Protein AF-A0A817NC96-F1 (afdb_monomer)

pLDDT: mean 72.94, std 17.98, range [29.86, 93.81]

Structure (mmCIF, N/CA/C/O backbone):
data_AF-A0A817NC96-F1
#
_entry.id   AF-A0A817NC96-F1
#
loop_
_atom_site.group_PDB
_atom_site.id
_atom_site.type_symbol
_atom_site.label_atom_id
_atom_site.label_alt_id
_atom_site.label_comp_id
_atom_site.label_asym_id
_atom_site.label_entity_id
_atom_site.label_seq_id
_atom_site.pdbx_PDB_ins_code
_atom_site.Cartn_x
_atom_site.Cartn_y
_atom_site.Cartn_z
_atom_site.occupancy
_atom_site.B_iso_or_equiv
_atom_site.auth_seq_id
_atom_site.auth_comp_id
_atom_site.auth_asym_id
_atom_site.auth_atom_id
_atom_site.pdbx_PDB_model_num
ATOM 1 N N . MET A 1 1 ? 9.406 30.546 -7.509 1.00 33.44 1 MET A N 1
ATOM 2 C CA . MET A 1 1 ? 8.006 30.749 -7.935 1.00 33.44 1 MET A CA 1
ATOM 3 C C . MET A 1 1 ? 7.308 29.406 -7.778 1.00 33.44 1 MET A C 1
ATOM 5 O O . MET A 1 1 ? 7.463 28.545 -8.631 1.00 33.44 1 MET A O 1
ATOM 9 N N . THR A 1 2 ? 6.701 29.170 -6.617 1.00 2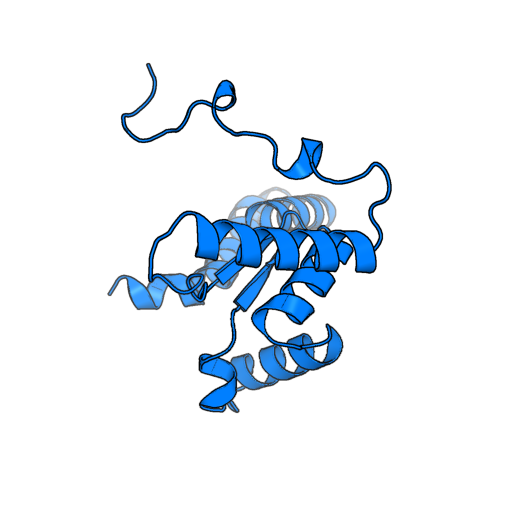9.92 2 THR A N 1
ATOM 10 C CA . THR A 1 2 ? 6.012 27.923 -6.251 1.00 29.92 2 THR A CA 1
ATOM 11 C C . THR A 1 2 ? 4.570 27.979 -6.746 1.00 29.92 2 THR A C 1
ATOM 13 O O . THR A 1 2 ? 3.910 29.011 -6.630 1.00 29.92 2 THR A O 1
ATOM 16 N N . LEU A 1 3 ? 4.099 26.891 -7.357 1.00 30.75 3 LEU A N 1
ATOM 17 C CA . LEU A 1 3 ? 2.716 26.776 -7.813 1.00 30.75 3 LEU A CA 1
ATOM 18 C C . LEU A 1 3 ? 1.770 26.779 -6.596 1.00 30.75 3 LEU A C 1
ATOM 20 O O . LEU A 1 3 ? 2.090 26.145 -5.586 1.00 30.75 3 LEU A O 1
ATOM 24 N N . PRO A 1 4 ? 0.613 27.462 -6.667 1.00 29.86 4 PRO A N 1
ATOM 25 C CA . PRO A 1 4 ? -0.357 27.452 -5.581 1.00 29.86 4 PRO A CA 1
ATOM 26 C C . PRO A 1 4 ? -0.866 26.021 -5.365 1.00 29.86 4 PRO A C 1
ATOM 28 O O . PRO A 1 4 ? -1.396 25.404 -6.287 1.00 29.86 4 PRO A O 1
ATOM 31 N N . GLY A 1 5 ? -0.662 25.496 -4.154 1.00 45.28 5 GLY A N 1
ATOM 32 C CA . GLY A 1 5 ? -1.020 24.127 -3.761 1.00 45.28 5 GLY A CA 1
ATOM 33 C C . GLY A 1 5 ? 0.162 23.201 -3.455 1.00 45.28 5 GLY A C 1
ATOM 34 O O . GLY A 1 5 ? -0.061 22.083 -3.001 1.00 45.28 5 GLY A O 1
ATOM 35 N N . VAL A 1 6 ? 1.407 23.646 -3.656 1.00 39.03 6 VAL A N 1
ATOM 36 C CA . VAL A 1 6 ? 2.596 22.906 -3.210 1.00 39.03 6 VAL A CA 1
ATOM 37 C C . VAL A 1 6 ? 2.949 23.373 -1.800 1.00 39.03 6 VAL A C 1
ATOM 39 O O . VAL A 1 6 ? 3.465 24.476 -1.629 1.00 39.03 6 VAL A O 1
ATOM 42 N N . VAL A 1 7 ? 2.624 22.547 -0.800 1.00 42.84 7 VAL A N 1
ATOM 43 C CA . VAL A 1 7 ? 3.107 22.707 0.583 1.00 42.84 7 VAL A CA 1
ATOM 44 C C . VAL A 1 7 ? 4.631 22.774 0.521 1.00 42.84 7 VAL A C 1
ATOM 46 O O . VAL A 1 7 ? 5.247 21.929 -0.132 1.00 42.84 7 VAL A O 1
ATOM 49 N N . SER A 1 8 ? 5.235 23.806 1.113 1.00 42.22 8 SER A N 1
ATOM 50 C CA . SER A 1 8 ? 6.698 23.921 1.101 1.00 42.22 8 SER A CA 1
ATOM 51 C C . SER A 1 8 ? 7.309 22.728 1.844 1.00 42.22 8 SER A C 1
ATOM 53 O O . SER A 1 8 ? 6.718 22.247 2.809 1.00 42.22 8 SER A O 1
ATOM 55 N N . GLU A 1 9 ? 8.467 22.214 1.413 1.00 47.97 9 GLU A N 1
ATOM 56 C CA . GLU A 1 9 ? 9.120 21.093 2.120 1.00 47.97 9 GLU A CA 1
ATOM 57 C C . GLU A 1 9 ? 9.378 21.420 3.602 1.00 47.97 9 GLU A C 1
ATOM 59 O O . GLU A 1 9 ? 9.323 20.526 4.440 1.00 47.97 9 GLU A O 1
ATOM 64 N N . ASP A 1 10 ? 9.540 22.704 3.935 1.00 42.91 10 ASP A N 1
ATOM 65 C CA . ASP A 1 10 ? 9.700 23.211 5.302 1.00 42.91 10 ASP A CA 1
ATOM 66 C C . ASP A 1 10 ? 8.400 23.174 6.141 1.00 42.91 10 ASP A C 1
ATOM 68 O O . ASP A 1 10 ? 8.447 23.252 7.368 1.00 42.91 10 ASP A O 1
ATOM 72 N N . GLU A 1 11 ? 7.233 23.033 5.505 1.00 43.25 11 GLU A N 1
ATOM 73 C CA . GLU A 1 11 ? 5.920 22.851 6.151 1.00 43.25 11 GLU A CA 1
ATOM 74 C C . GLU A 1 11 ? 5.508 21.376 6.256 1.00 43.25 11 GLU A C 1
ATOM 76 O O . GLU A 1 11 ? 4.533 21.041 6.939 1.00 43.25 11 GLU A O 1
ATOM 81 N N . LEU A 1 12 ? 6.243 20.469 5.607 1.00 39.06 12 LEU A N 1
ATOM 82 C CA . LEU A 1 12 ? 6.085 19.042 5.830 1.00 39.06 12 LEU A CA 1
ATOM 83 C C . LEU A 1 12 ? 6.705 18.721 7.186 1.00 39.06 12 LEU A C 1
ATOM 85 O O . LEU A 1 12 ? 7.913 18.541 7.295 1.00 39.06 12 LEU A O 1
ATOM 89 N N . ILE A 1 13 ? 5.880 18.614 8.231 1.00 41.06 13 ILE A N 1
ATOM 90 C CA . ILE A 1 13 ? 6.326 18.001 9.486 1.00 41.06 13 ILE A CA 1
ATOM 91 C C . ILE A 1 13 ? 6.801 16.593 9.115 1.00 41.06 13 ILE A C 1
ATOM 93 O O . ILE A 1 13 ? 5.967 15.772 8.710 1.00 41.06 13 ILE A O 1
ATOM 97 N N . PRO A 1 14 ? 8.106 16.277 9.218 1.00 42.22 14 PRO A N 1
ATOM 98 C CA . PRO A 1 14 ? 8.583 14.948 8.916 1.00 42.22 14 PRO A CA 1
ATOM 99 C C . PRO A 1 14 ? 7.966 14.055 9.977 1.00 42.22 14 PRO A C 1
ATOM 101 O O . PRO A 1 14 ? 8.384 14.073 11.135 1.00 42.22 14 PRO A O 1
ATOM 104 N N . ILE A 1 15 ? 6.946 13.290 9.600 1.00 44.06 15 ILE A N 1
ATOM 105 C CA . ILE A 1 15 ? 6.329 12.302 10.485 1.00 44.06 15 ILE A CA 1
ATOM 106 C C . ILE A 1 15 ? 7.417 11.380 11.060 1.00 44.06 15 ILE A C 1
ATOM 108 O O . ILE A 1 15 ? 7.345 10.990 12.221 1.00 44.06 15 ILE A O 1
ATOM 112 N N . SER A 1 16 ? 8.484 11.139 10.290 1.00 40.25 16 SER A N 1
ATOM 113 C CA . SER A 1 16 ? 9.696 10.422 10.691 1.00 40.25 16 SER A CA 1
ATOM 114 C C . SER A 1 16 ? 10.443 11.012 11.889 1.00 40.25 16 SER A C 1
ATOM 116 O O . SER A 1 16 ? 11.068 10.251 12.612 1.00 40.25 16 SER A O 1
ATOM 118 N N . SER A 1 17 ? 10.350 12.315 12.169 1.00 39.28 17 SER A N 1
ATOM 119 C CA . SER A 1 17 ? 10.930 12.902 13.391 1.00 39.28 17 SER A CA 1
ATOM 120 C C . SER A 1 17 ? 10.172 12.505 14.667 1.00 39.28 17 SER A C 1
ATOM 122 O O . SER A 1 17 ? 10.725 12.587 15.761 1.00 39.28 17 SER A O 1
ATOM 124 N N . MET A 1 18 ? 8.929 12.019 14.528 1.00 45.22 18 MET A N 1
ATOM 125 C CA . MET A 1 18 ? 8.145 11.382 15.594 1.00 45.22 18 MET A CA 1
ATOM 126 C C . MET A 1 18 ? 8.263 9.850 15.584 1.00 45.22 18 MET A C 1
ATOM 128 O O . MET A 1 18 ? 7.701 9.185 16.455 1.00 45.22 18 MET A O 1
ATOM 132 N N . ILE A 1 19 ? 8.979 9.282 14.610 1.00 49.78 19 ILE A N 1
ATOM 133 C CA . ILE A 1 19 ? 9.289 7.859 14.568 1.00 49.78 19 ILE A CA 1
ATOM 134 C C . ILE A 1 19 ? 10.571 7.684 15.377 1.00 49.78 19 ILE A C 1
ATOM 136 O O . ILE A 1 19 ? 11.634 8.190 15.033 1.00 49.78 19 ILE A O 1
ATOM 140 N N . SER A 1 20 ? 10.410 7.017 16.515 1.00 50.56 20 SER A N 1
ATOM 141 C CA . SER A 1 20 ? 11.466 6.462 17.357 1.00 50.56 20 SER A CA 1
ATOM 142 C C . SER A 1 20 ? 12.722 6.057 16.569 1.00 50.56 20 SER A C 1
ATOM 144 O O . SER A 1 20 ? 12.626 5.525 15.467 1.00 50.56 20 SER A O 1
ATOM 146 N N . SER A 1 21 ? 13.907 6.180 17.173 1.00 55.94 21 SER A N 1
ATOM 147 C CA . SER A 1 21 ? 15.145 5.579 16.641 1.00 55.94 21 SER A CA 1
ATOM 148 C C . SER A 1 21 ? 15.074 4.044 16.524 1.00 55.94 21 SER A C 1
ATOM 150 O O . SER A 1 21 ? 15.962 3.419 15.943 1.00 55.94 21 SER A O 1
ATOM 152 N N . SER A 1 22 ? 14.010 3.436 17.058 1.00 59.06 22 SER A N 1
ATOM 153 C CA . SER A 1 22 ? 13.598 2.057 16.826 1.00 59.06 22 SER A CA 1
ATOM 154 C C . SER A 1 22 ? 12.574 1.977 15.689 1.00 59.06 22 SER A C 1
ATOM 156 O O . SER A 1 22 ? 11.438 2.429 15.815 1.00 59.06 22 S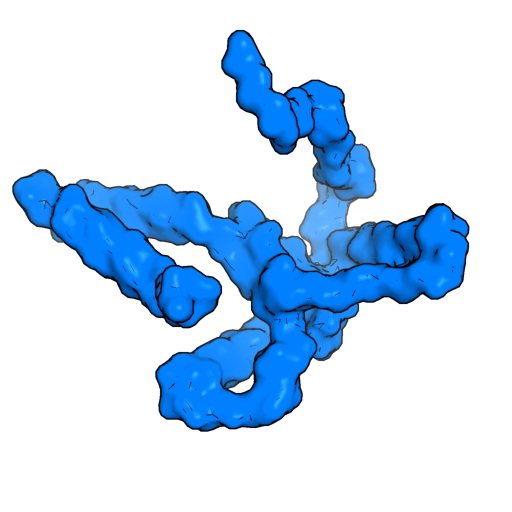ER A O 1
ATOM 158 N N . HIS A 1 23 ? 12.965 1.353 14.577 1.00 67.31 23 HIS A N 1
ATOM 159 C CA . HIS A 1 23 ? 12.090 1.077 13.432 1.00 67.31 23 HIS A CA 1
ATOM 160 C C . HIS A 1 23 ? 11.519 -0.349 13.503 1.00 67.31 23 HIS A C 1
ATOM 162 O O . HIS A 1 23 ? 11.574 -1.091 12.522 1.00 67.31 23 HIS A O 1
ATOM 168 N N . SER A 1 24 ? 11.025 -0.787 14.665 1.00 82.19 24 SER A N 1
ATOM 169 C CA . SER A 1 24 ? 10.391 -2.105 14.762 1.00 82.19 24 SER A CA 1
ATOM 170 C C . SER A 1 24 ? 8.968 -2.076 14.196 1.00 82.19 24 SER A C 1
ATOM 172 O O . SER A 1 24 ? 8.303 -1.041 14.166 1.00 82.19 24 SER A O 1
ATOM 174 N N . LEU A 1 25 ? 8.463 -3.238 13.771 1.00 80.62 25 LEU A N 1
ATOM 175 C CA . LEU A 1 25 ? 7.077 -3.368 13.308 1.00 80.62 25 LEU A CA 1
ATOM 176 C C . LEU A 1 25 ? 6.072 -2.906 14.375 1.00 80.62 25 LEU A C 1
ATOM 178 O O . LEU A 1 25 ? 5.070 -2.277 14.045 1.00 80.62 25 LEU A O 1
ATOM 182 N N . ILE A 1 26 ? 6.352 -3.205 15.646 1.00 85.06 26 ILE A N 1
ATOM 183 C CA . ILE A 1 26 ? 5.483 -2.861 16.775 1.00 85.06 26 ILE A CA 1
ATOM 184 C C . ILE A 1 26 ? 5.442 -1.345 16.973 1.00 85.06 26 ILE A C 1
ATOM 186 O O . ILE A 1 26 ? 4.358 -0.798 17.156 1.00 85.06 26 ILE A O 1
ATOM 190 N N . ASP A 1 27 ? 6.588 -0.667 16.868 1.00 79.38 27 ASP A N 1
ATOM 191 C CA . ASP A 1 27 ? 6.666 0.787 17.043 1.00 79.38 27 ASP A CA 1
ATOM 192 C C . ASP A 1 27 ? 5.869 1.522 15.965 1.00 79.38 27 ASP A C 1
ATOM 194 O O . ASP A 1 27 ? 5.109 2.441 16.270 1.00 79.38 27 ASP A O 1
ATOM 198 N N . ILE A 1 28 ? 5.977 1.077 14.708 1.00 82.81 28 ILE A N 1
ATOM 199 C CA . ILE A 1 28 ? 5.233 1.687 13.600 1.00 82.81 28 ILE A CA 1
ATOM 200 C C . ILE A 1 28 ? 3.728 1.417 13.740 1.00 82.81 28 ILE A C 1
ATOM 202 O O . ILE A 1 28 ? 2.932 2.332 13.544 1.00 82.81 28 ILE A O 1
ATOM 206 N N . ILE A 1 29 ? 3.317 0.199 14.116 1.00 86.31 29 ILE A N 1
ATOM 207 C CA . ILE A 1 29 ? 1.899 -0.107 14.385 1.00 86.31 29 ILE A CA 1
ATOM 208 C C . ILE A 1 29 ? 1.364 0.782 15.511 1.00 86.31 29 ILE A C 1
ATOM 210 O O . ILE A 1 29 ? 0.302 1.384 15.366 1.00 86.31 29 ILE A O 1
ATOM 214 N N . HIS A 1 30 ? 2.100 0.881 16.620 1.00 85.25 30 HIS A N 1
ATOM 215 C CA . HIS A 1 30 ? 1.699 1.691 17.764 1.00 85.25 30 HIS A CA 1
ATOM 216 C C . HIS A 1 30 ? 1.545 3.165 17.379 1.00 85.25 30 HIS A C 1
ATOM 218 O O . HIS A 1 30 ? 0.527 3.780 17.698 1.00 85.25 30 HIS A O 1
ATOM 224 N N . TRP A 1 31 ? 2.511 3.708 16.636 1.00 85.62 31 TRP A N 1
ATOM 225 C CA . TRP A 1 31 ? 2.455 5.076 16.135 1.00 85.62 31 TRP A CA 1
ATOM 226 C C . TRP A 1 31 ? 1.233 5.316 15.232 1.00 85.62 31 TRP A C 1
ATOM 228 O O . TRP A 1 31 ? 0.520 6.300 15.417 1.00 85.62 31 TRP A O 1
ATOM 238 N N . LEU A 1 32 ? 0.940 4.401 14.302 1.00 87.12 32 LEU A N 1
ATOM 239 C CA . LEU A 1 32 ? -0.209 4.505 13.396 1.00 87.12 32 LEU A CA 1
ATOM 240 C C . LEU A 1 32 ? -1.557 4.481 14.134 1.00 87.12 32 LEU A C 1
ATOM 242 O O . LEU A 1 32 ? -2.464 5.243 13.793 1.00 87.12 32 LEU A O 1
ATOM 246 N N . GLU A 1 33 ? -1.698 3.635 15.155 1.00 88.00 33 GLU A N 1
ATOM 247 C CA . GLU A 1 33 ? -2.912 3.598 15.981 1.00 88.00 33 GLU A CA 1
ATOM 248 C C . GLU A 1 33 ? -3.054 4.858 16.844 1.00 88.00 33 GLU A C 1
ATOM 250 O O . GLU A 1 33 ? -4.148 5.418 16.935 1.00 88.00 33 GLU A O 1
ATOM 255 N N . LEU A 1 34 ? -1.953 5.364 17.418 1.00 86.56 34 LEU A N 1
ATOM 256 C CA . LEU A 1 34 ? -1.954 6.648 18.125 1.00 86.56 34 LEU A CA 1
ATOM 257 C C . LEU A 1 34 ? -2.347 7.797 17.198 1.00 86.56 34 LEU A C 1
ATOM 259 O O . LEU A 1 34 ? -3.144 8.650 17.579 1.00 86.56 34 LEU A O 1
ATOM 263 N N . PHE A 1 35 ? -1.834 7.807 15.970 1.00 85.25 35 PHE A N 1
ATOM 264 C CA . PHE A 1 35 ? -2.188 8.809 14.975 1.00 85.25 35 PHE A CA 1
ATOM 265 C C . PHE A 1 35 ? -3.693 8.800 14.674 1.00 85.25 35 PHE A C 1
ATOM 267 O O . PHE A 1 35 ? -4.336 9.849 14.730 1.00 85.25 35 PHE A O 1
ATOM 274 N N . LYS A 1 36 ? -4.284 7.619 14.442 1.00 85.19 36 LYS A N 1
ATOM 275 C CA . LYS A 1 36 ? -5.740 7.467 14.259 1.00 85.19 36 LYS A CA 1
ATOM 276 C C . LYS A 1 36 ? -6.521 7.949 15.482 1.00 85.19 36 LYS A C 1
ATOM 278 O O . LYS A 1 36 ? -7.524 8.651 15.336 1.00 85.19 36 LYS A O 1
ATOM 283 N N . HIS A 1 37 ? -6.050 7.603 16.678 1.00 85.38 37 HIS A N 1
ATOM 284 C CA . HIS A 1 37 ? -6.664 8.016 17.934 1.00 85.38 37 HIS A CA 1
ATOM 285 C C . HIS A 1 37 ? -6.664 9.541 18.089 1.00 85.38 37 HIS A C 1
ATOM 287 O O . HIS A 1 37 ? -7.726 10.138 18.258 1.00 85.38 37 HIS A O 1
ATOM 293 N N . TYR A 1 38 ? -5.508 10.194 17.964 1.00 83.06 38 TYR A N 1
ATOM 294 C CA . TYR A 1 38 ? -5.416 11.648 18.092 1.00 83.06 38 TYR A CA 1
ATOM 295 C C . TYR A 1 38 ? -6.177 12.382 16.991 1.00 83.06 38 TYR A C 1
ATOM 297 O O . TYR A 1 38 ? -6.823 13.391 17.272 1.00 83.06 38 TYR A O 1
ATOM 305 N N . TYR A 1 39 ? -6.188 11.853 15.764 1.00 82.94 39 TYR A N 1
ATOM 306 C CA . TYR A 1 39 ? -7.025 12.398 14.700 1.00 82.94 39 TYR A CA 1
ATOM 307 C C . TYR A 1 39 ? -8.495 12.446 15.125 1.00 82.94 39 TYR A C 1
ATOM 309 O O . TYR A 1 39 ? -9.121 13.496 15.001 1.00 82.94 39 TYR A O 1
ATOM 317 N N . SER A 1 40 ? -9.034 11.358 15.686 1.00 80.56 40 SER A N 1
ATOM 318 C CA . SER A 1 40 ? -10.436 11.307 16.131 1.00 80.56 40 SER A CA 1
ATOM 319 C C . SER A 1 40 ? -10.762 12.293 17.262 1.00 80.56 40 SER A C 1
ATOM 321 O O . SER A 1 40 ? -11.894 12.760 17.363 1.00 80.56 40 SER A O 1
ATOM 323 N N . GLN A 1 41 ? -9.773 12.660 18.086 1.00 80.75 41 GLN A N 1
ATOM 324 C CA . GLN A 1 41 ? -9.948 13.668 19.136 1.00 80.75 41 GLN A CA 1
ATOM 325 C C . GLN A 1 41 ? -9.996 15.094 18.575 1.00 80.75 41 GLN A C 1
ATOM 327 O O . GLN A 1 41 ? -10.785 15.916 19.035 1.00 80.75 41 GLN A O 1
ATOM 332 N N . VAL A 1 42 ? -9.153 15.393 17.582 1.00 81.69 42 VAL A N 1
ATOM 333 C CA . VAL A 1 42 ? -9.063 16.729 16.967 1.00 81.69 42 VAL A CA 1
ATOM 334 C C . VAL A 1 42 ? -10.199 16.959 15.968 1.00 81.69 42 VAL A C 1
ATOM 336 O O . VAL A 1 42 ? -10.742 18.058 15.859 1.00 81.69 42 VAL A O 1
ATOM 339 N N . SER A 1 43 ? -10.587 15.919 15.236 1.00 74.88 43 SER A N 1
ATOM 340 C CA . SER A 1 43 ? -11.654 15.975 14.242 1.00 74.88 43 SER A CA 1
ATOM 341 C C . SER A 1 43 ? -12.992 15.594 14.877 1.00 74.88 43 SER A C 1
ATOM 343 O O . SER A 1 43 ? -13.500 14.493 14.708 1.00 74.88 43 SER A O 1
ATOM 345 N N . VAL A 1 44 ? -13.560 16.528 15.646 1.00 72.69 44 VAL A N 1
ATOM 346 C CA . VAL A 1 44 ? -14.827 16.370 16.386 1.00 72.69 44 VAL A CA 1
ATOM 347 C C . VAL A 1 44 ? -15.891 15.643 15.547 1.00 72.69 44 VAL A C 1
ATOM 349 O O . VAL A 1 44 ? -16.398 16.180 14.561 1.00 72.69 44 VAL A O 1
ATOM 352 N N . GLY A 1 45 ? -16.222 14.411 15.951 1.00 65.12 45 GLY A N 1
ATOM 353 C CA . GLY A 1 45 ? -17.270 13.585 15.341 1.00 65.12 45 GLY A CA 1
ATOM 354 C C . GLY A 1 45 ? -16.917 12.936 13.998 1.00 65.12 45 GLY A C 1
ATOM 355 O O . GLY A 1 45 ? -17.814 12.409 13.342 1.00 65.12 45 GLY A O 1
ATOM 356 N N . LYS A 1 46 ? -15.651 12.969 13.566 1.00 71.69 46 LYS A N 1
ATOM 357 C CA . LYS A 1 46 ? -15.204 12.329 12.324 1.00 71.69 46 LYS A CA 1
ATOM 358 C C . LYS A 1 46 ? -14.374 11.093 12.631 1.00 71.69 46 LYS A C 1
ATOM 360 O O . LYS A 1 46 ? -13.372 11.145 13.340 1.00 71.69 46 LYS A O 1
ATOM 365 N N . GLU A 1 47 ? -14.788 9.972 12.056 1.00 76.75 47 GLU A N 1
ATOM 366 C CA . GLU A 1 47 ? -13.951 8.781 12.023 1.00 76.75 47 GLU A CA 1
ATOM 367 C C . GLU A 1 47 ? -12.708 9.035 11.170 1.00 76.75 47 GLU A C 1
ATOM 369 O O . GLU A 1 47 ? -12.714 9.840 10.232 1.00 76.75 47 GLU A O 1
ATOM 374 N N . PHE A 1 48 ? -11.631 8.324 11.496 1.00 79.94 48 PHE A N 1
ATOM 375 C CA . PHE A 1 48 ? -10.433 8.357 10.678 1.00 79.94 48 PHE A CA 1
ATOM 376 C C . PHE A 1 48 ? -10.769 7.884 9.252 1.00 79.94 48 PHE A C 1
ATOM 378 O O . PHE A 1 48 ? -11.352 6.807 9.095 1.00 79.94 48 PHE A O 1
ATOM 385 N N . PRO A 1 49 ? -10.420 8.649 8.201 1.00 79.19 49 PRO A N 1
ATOM 386 C CA . PRO A 1 49 ? -10.820 8.314 6.845 1.00 79.19 49 PRO A CA 1
ATOM 387 C C . PRO A 1 49 ? -10.213 6.981 6.405 1.00 79.19 49 PRO A C 1
ATOM 389 O O . PRO A 1 49 ? -9.010 6.735 6.529 1.00 79.19 49 PRO A O 1
ATOM 392 N N . LYS A 1 50 ? -11.052 6.119 5.828 1.00 80.69 50 LYS A N 1
ATOM 393 C CA . LYS A 1 50 ? -10.589 4.885 5.197 1.00 80.69 50 LYS A CA 1
ATOM 394 C C . LYS A 1 50 ? -9.911 5.217 3.868 1.00 80.69 50 LYS A C 1
ATOM 396 O O . LYS A 1 50 ? -10.572 5.471 2.862 1.00 80.69 50 LYS A O 1
ATOM 401 N N . SER A 1 51 ? -8.583 5.214 3.866 1.00 81.38 51 SER A N 1
ATOM 402 C CA . SER A 1 51 ? -7.790 5.413 2.653 1.00 81.38 51 SER A CA 1
ATOM 403 C C . SER A 1 51 ? -8.043 4.282 1.656 1.00 81.38 51 SER A C 1
ATOM 405 O O . SER A 1 51 ? -7.954 3.111 2.014 1.00 81.38 51 SER A O 1
ATOM 407 N N . LYS A 1 52 ? -8.314 4.608 0.387 1.00 79.69 52 LYS A N 1
ATOM 408 C CA . LYS A 1 52 ? -8.364 3.596 -0.685 1.00 79.69 52 LYS A CA 1
ATOM 409 C C . LYS A 1 52 ? -6.969 3.072 -1.030 1.00 79.69 52 LYS A C 1
ATOM 411 O O . LYS A 1 52 ? -6.811 1.889 -1.314 1.00 79.69 52 LYS A O 1
ATOM 416 N N . VAL A 1 53 ? -5.964 3.949 -0.979 1.00 81.19 53 VAL A N 1
ATOM 417 C CA . VAL A 1 53 ? -4.572 3.646 -1.330 1.00 81.19 53 VAL A CA 1
ATOM 418 C C . VAL A 1 53 ? -3.625 4.266 -0.304 1.00 81.19 53 VAL A C 1
ATOM 420 O O . VAL A 1 53 ? -3.845 5.394 0.133 1.00 81.19 53 VAL A O 1
ATOM 423 N N . ILE A 1 54 ? -2.570 3.538 0.064 1.00 82.38 54 ILE A N 1
ATOM 424 C CA . ILE A 1 54 ? -1.432 4.033 0.849 1.00 82.38 54 ILE A CA 1
ATOM 425 C C . ILE A 1 54 ? -0.161 3.738 0.058 1.00 82.38 54 ILE A C 1
ATOM 427 O O . ILE A 1 54 ? 0.051 2.603 -0.367 1.00 82.38 54 ILE A O 1
ATOM 431 N N . LEU A 1 55 ? 0.680 4.752 -0.135 1.00 76.44 55 LEU A N 1
ATOM 432 C CA . LEU A 1 55 ? 1.963 4.625 -0.822 1.00 76.44 55 LEU A CA 1
ATOM 433 C C . LEU A 1 55 ? 3.102 4.712 0.197 1.00 76.44 55 LEU A C 1
ATOM 435 O O . LEU A 1 55 ? 3.114 5.606 1.037 1.00 76.44 55 LEU A O 1
ATOM 439 N N . SER A 1 56 ? 4.063 3.797 0.110 1.00 77.81 56 SER A N 1
ATOM 440 C CA . SER A 1 56 ? 5.259 3.763 0.959 1.00 77.81 56 SER A CA 1
ATOM 441 C C . SER A 1 56 ? 6.521 3.738 0.112 1.00 77.81 56 SER A C 1
ATOM 443 O O . SER A 1 56 ? 6.572 3.072 -0.913 1.00 77.81 56 SER A O 1
ATOM 445 N N . ASP A 1 57 ? 7.589 4.376 0.561 1.00 71.38 57 ASP A N 1
ATOM 446 C CA . ASP A 1 57 ? 8.943 4.357 -0.010 1.00 71.38 57 ASP A CA 1
ATOM 447 C C . ASP A 1 57 ? 9.665 2.987 0.040 1.00 71.38 57 ASP A C 1
ATOM 449 O O . ASP A 1 57 ? 10.889 2.919 0.061 1.00 71.38 57 ASP A O 1
ATOM 453 N N . ARG A 1 58 ? 8.922 1.872 0.018 1.00 67.12 58 ARG A N 1
ATOM 454 C CA . ARG A 1 58 ? 9.415 0.490 0.172 1.00 67.12 58 ARG A CA 1
ATOM 455 C C . ARG A 1 58 ? 9.993 0.166 1.545 1.00 67.12 58 ARG A C 1
ATOM 457 O O . ARG A 1 58 ? 10.622 -0.884 1.694 1.00 67.12 58 ARG A O 1
ATOM 464 N N . ALA A 1 59 ? 9.721 0.972 2.566 1.00 77.44 59 ALA A N 1
ATOM 465 C CA . ALA A 1 59 ? 9.943 0.554 3.940 1.00 77.44 59 ALA A CA 1
ATOM 466 C C . ALA A 1 59 ? 9.075 -0.683 4.248 1.00 77.44 59 ALA A C 1
ATOM 468 O O . ALA A 1 59 ? 7.895 -0.580 4.574 1.00 77.44 59 ALA A O 1
ATOM 469 N N . GLN A 1 60 ? 9.651 -1.886 4.133 1.00 78.19 60 GLN A N 1
ATOM 470 C CA . GLN A 1 60 ? 8.925 -3.153 4.297 1.00 78.19 60 GLN A CA 1
ATOM 471 C C . GLN A 1 60 ? 8.222 -3.241 5.655 1.00 78.19 60 GLN A C 1
ATOM 473 O O . GLN A 1 60 ? 7.103 -3.742 5.752 1.00 78.19 60 GLN A O 1
ATOM 478 N N . ILE A 1 61 ? 8.864 -2.717 6.698 1.00 80.06 61 ILE A N 1
ATOM 479 C CA . ILE A 1 61 ? 8.306 -2.669 8.049 1.00 80.06 61 ILE A CA 1
ATOM 480 C C . ILE A 1 61 ? 7.063 -1.770 8.079 1.00 80.06 61 ILE A C 1
ATOM 482 O O . ILE A 1 61 ? 6.054 -2.155 8.666 1.00 80.06 61 ILE A O 1
ATOM 486 N N . PHE A 1 62 ? 7.089 -0.636 7.374 1.00 83.44 62 PHE A N 1
ATOM 487 C CA . PHE A 1 62 ? 5.926 0.235 7.228 1.00 83.44 62 PHE A CA 1
ATOM 488 C C . PHE A 1 62 ? 4.814 -0.422 6.406 1.00 83.44 62 PHE A C 1
ATOM 490 O O . PHE A 1 62 ? 3.664 -0.382 6.825 1.00 83.44 62 PHE A O 1
ATOM 497 N N . LEU A 1 63 ? 5.132 -1.081 5.285 1.00 84.56 63 LEU A N 1
ATOM 498 C CA . LEU A 1 63 ? 4.142 -1.820 4.489 1.00 84.56 63 LEU A CA 1
ATOM 499 C C . LEU A 1 63 ? 3.413 -2.865 5.346 1.00 84.56 63 LEU A C 1
ATOM 501 O O . LEU A 1 63 ? 2.186 -2.918 5.353 1.00 84.56 63 LEU A O 1
ATOM 505 N N . CYS A 1 64 ? 4.160 -3.654 6.122 1.00 86.81 64 CYS A N 1
ATOM 506 C CA . CYS A 1 64 ? 3.592 -4.626 7.053 1.00 86.81 64 CYS A CA 1
ATOM 507 C C . CYS A 1 64 ? 2.744 -3.962 8.149 1.00 86.81 64 CYS A C 1
ATOM 509 O O . CYS A 1 64 ? 1.661 -4.455 8.462 1.00 86.81 64 CYS A O 1
ATOM 511 N N . ALA A 1 65 ? 3.216 -2.853 8.725 1.00 88.50 65 ALA A N 1
ATOM 512 C CA . ALA A 1 65 ? 2.485 -2.119 9.754 1.00 88.50 65 ALA A CA 1
ATOM 513 C C . ALA A 1 65 ? 1.166 -1.558 9.212 1.00 88.50 65 ALA A C 1
ATOM 515 O O . ALA A 1 65 ? 0.115 -1.726 9.824 1.00 88.50 65 ALA A O 1
ATOM 516 N N . ALA A 1 66 ? 1.203 -0.948 8.030 1.00 88.81 66 ALA A N 1
ATOM 517 C CA . ALA A 1 66 ? 0.036 -0.371 7.392 1.00 88.81 66 ALA A CA 1
ATOM 518 C C . ALA A 1 66 ? -0.978 -1.460 6.993 1.00 88.81 66 ALA A C 1
ATOM 520 O O . ALA A 1 66 ? -2.173 -1.288 7.228 1.00 88.81 66 ALA A O 1
ATOM 521 N N . LEU A 1 67 ? -0.527 -2.617 6.482 1.00 90.81 67 LEU A N 1
ATOM 522 C CA . LEU A 1 67 ? -1.416 -3.754 6.181 1.00 90.81 67 LEU A CA 1
ATOM 523 C C . LEU A 1 67 ? -2.135 -4.230 7.442 1.00 90.81 67 LEU A C 1
ATOM 525 O O . LEU A 1 67 ? -3.346 -4.468 7.427 1.00 90.81 67 LEU A O 1
ATOM 529 N N . LYS A 1 68 ? -1.407 -4.282 8.559 1.00 92.56 68 LYS A N 1
ATOM 530 C CA . LYS A 1 68 ? -1.978 -4.651 9.847 1.00 92.56 68 LYS A CA 1
ATOM 531 C C . LYS A 1 68 ? -3.000 -3.625 10.345 1.00 92.56 68 LYS A C 1
ATOM 533 O O . LYS A 1 68 ? -4.067 -4.026 10.792 1.00 92.56 68 LYS A O 1
ATOM 538 N N . VAL A 1 69 ? -2.705 -2.331 10.259 1.00 91.19 69 VAL A N 1
ATOM 539 C CA . VAL A 1 69 ? -3.556 -1.269 10.829 1.00 91.19 69 VAL A CA 1
ATOM 540 C C . VAL A 1 69 ? -4.811 -0.990 9.996 1.00 91.19 69 VAL A C 1
ATOM 542 O O . VAL A 1 69 ? -5.870 -0.729 10.566 1.00 91.19 69 VAL A O 1
ATOM 545 N N . TRP A 1 70 ? -4.721 -1.034 8.662 1.00 90.94 70 TRP A N 1
ATOM 546 C CA . TRP A 1 70 ? -5.859 -0.716 7.785 1.00 90.94 70 TRP A CA 1
ATOM 547 C C . TRP A 1 70 ? -6.687 -1.929 7.374 1.00 90.94 70 TRP A C 1
ATOM 549 O O . TRP A 1 70 ? -7.900 -1.801 7.217 1.00 90.94 70 TRP A O 1
ATOM 559 N N . ASN A 1 71 ? -6.057 -3.094 7.216 1.00 93.12 71 ASN A N 1
ATOM 560 C CA . ASN A 1 71 ? -6.727 -4.290 6.699 1.00 93.12 71 ASN A CA 1
ATOM 561 C C . ASN A 1 71 ? -6.753 -5.449 7.701 1.00 93.12 71 ASN A C 1
ATOM 563 O O . ASN A 1 71 ? -7.379 -6.466 7.419 1.00 93.12 71 ASN A O 1
ATOM 567 N N . ASN A 1 72 ? -6.054 -5.336 8.839 1.00 93.81 72 ASN A N 1
ATOM 568 C CA . ASN A 1 72 ? -5.761 -6.468 9.724 1.00 93.81 72 ASN A CA 1
ATOM 569 C C . ASN A 1 72 ? -5.080 -7.646 8.991 1.00 93.81 72 ASN A C 1
ATOM 571 O O . ASN A 1 72 ? -5.201 -8.797 9.403 1.00 93.81 72 ASN A O 1
ATOM 575 N N . GLU A 1 73 ? -4.338 -7.339 7.925 1.00 92.75 73 GLU A N 1
ATOM 576 C CA . GLU A 1 73 ? -3.797 -8.295 6.957 1.00 92.75 73 GLU A CA 1
ATOM 577 C C . GLU A 1 73 ? -2.284 -8.483 7.166 1.00 92.75 73 GLU A C 1
ATOM 579 O O . GLU A 1 73 ? -1.554 -7.549 7.511 1.00 92.75 73 GLU A O 1
ATOM 584 N N . LYS A 1 74 ? -1.787 -9.703 6.955 1.00 92.31 74 LYS A N 1
ATOM 585 C CA . LYS A 1 74 ? -0.355 -10.021 6.867 1.00 92.31 74 LYS A CA 1
ATOM 586 C C . LYS A 1 74 ? 0.118 -9.934 5.417 1.00 92.31 74 LYS A C 1
ATOM 588 O O . LYS A 1 74 ? -0.643 -10.144 4.483 1.00 92.31 74 LYS A O 1
ATOM 593 N N . MET A 1 75 ? 1.424 -9.753 5.212 1.00 88.06 75 MET A N 1
ATOM 594 C CA . MET A 1 75 ? 2.003 -9.648 3.863 1.00 88.06 75 MET A CA 1
ATOM 595 C C . MET A 1 75 ? 1.628 -10.818 2.932 1.00 88.06 75 MET A C 1
ATOM 597 O O . MET A 1 75 ? 1.320 -10.599 1.768 1.00 88.06 75 MET A O 1
ATOM 601 N N . HIS A 1 76 ? 1.612 -12.064 3.416 1.00 89.12 76 HIS A N 1
ATOM 602 C CA . HIS A 1 76 ? 1.249 -13.207 2.566 1.00 89.12 76 HIS A CA 1
ATOM 603 C C . HIS A 1 76 ? -0.241 -13.218 2.175 1.00 89.12 76 HIS A C 1
ATOM 605 O O . HIS A 1 76 ? -0.576 -13.615 1.063 1.00 89.12 76 HIS A O 1
ATOM 611 N N . GLU A 1 77 ? -1.128 -12.748 3.056 1.00 91.44 77 GLU A N 1
ATOM 612 C CA . GLU A 1 77 ? -2.560 -12.588 2.772 1.00 91.44 77 GLU A CA 1
ATOM 613 C C . GLU A 1 77 ? -2.759 -11.505 1.704 1.00 91.44 77 GLU A C 1
ATOM 615 O O . GLU A 1 77 ? -3.453 -11.749 0.717 1.00 91.44 77 GLU A O 1
ATOM 620 N N . PHE A 1 78 ? -2.023 -10.392 1.820 1.00 90.62 78 PHE A N 1
ATOM 621 C CA . PHE A 1 78 ? -1.995 -9.318 0.824 1.00 90.62 78 PHE A CA 1
ATOM 622 C C . PHE A 1 78 ? -1.533 -9.795 -0.554 1.00 90.62 78 PHE A C 1
ATOM 624 O O . PHE A 1 78 ? -2.145 -9.462 -1.571 1.00 90.62 78 PHE A O 1
ATOM 631 N N . MET A 1 79 ? -0.475 -10.606 -0.607 1.00 88.12 79 MET A N 1
ATOM 632 C CA . MET A 1 79 ? 0.017 -11.179 -1.863 1.00 88.12 79 MET A CA 1
ATOM 633 C C . MET A 1 79 ? -1.015 -12.125 -2.489 1.00 88.12 79 MET A C 1
ATOM 635 O O . MET A 1 79 ? -1.259 -12.051 -3.692 1.00 88.12 79 MET A O 1
ATOM 639 N N . ASN A 1 80 ? -1.674 -12.962 -1.680 1.00 89.62 80 ASN A N 1
ATOM 640 C CA . ASN A 1 80 ? -2.740 -13.850 -2.151 1.00 89.62 80 ASN A CA 1
ATOM 641 C C . ASN A 1 80 ? -3.949 -13.064 -2.671 1.00 89.62 80 ASN A C 1
ATOM 643 O O . ASN A 1 80 ? -4.499 -13.404 -3.717 1.00 89.62 80 ASN A O 1
ATOM 647 N N . ARG A 1 81 ? -4.345 -11.996 -1.973 1.00 92.31 81 ARG A N 1
ATOM 648 C CA . ARG A 1 81 ? -5.395 -11.079 -2.423 1.00 92.31 81 ARG A CA 1
ATOM 649 C C . ARG A 1 81 ? -5.030 -10.409 -3.740 1.00 92.31 81 ARG A C 1
ATOM 651 O O . ARG A 1 81 ? -5.820 -10.426 -4.676 1.00 92.31 81 ARG A O 1
ATOM 658 N N . SER A 1 82 ? -3.817 -9.880 -3.837 1.00 85.88 82 SER A N 1
ATOM 659 C CA . SER A 1 82 ? -3.310 -9.257 -5.062 1.00 85.88 82 SER A CA 1
ATOM 660 C C . SER A 1 82 ? -3.324 -10.237 -6.238 1.00 85.88 82 SER A C 1
ATOM 662 O O . SER A 1 82 ? -3.735 -9.876 -7.338 1.00 85.88 82 SER A O 1
ATOM 664 N N . TYR A 1 83 ? -2.945 -11.495 -5.999 1.00 86.38 83 TYR A N 1
ATOM 665 C CA . TYR A 1 83 ? -3.002 -12.557 -7.001 1.00 86.38 83 TYR A CA 1
ATOM 666 C C . TYR A 1 83 ? -4.437 -12.845 -7.465 1.00 86.38 83 TYR A C 1
ATOM 668 O O . TYR A 1 83 ? -4.685 -12.874 -8.670 1.00 86.38 83 TYR A O 1
ATOM 676 N N . ARG A 1 84 ? 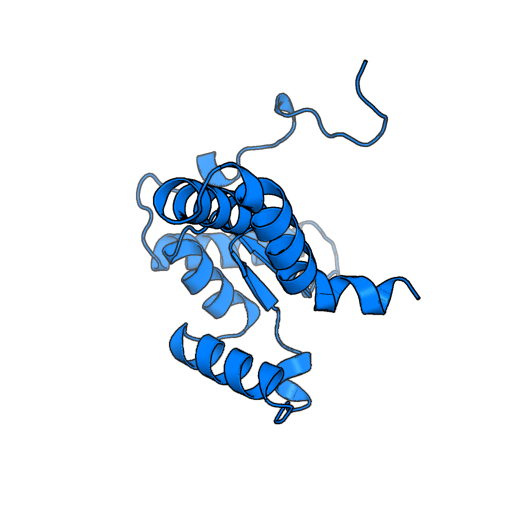-5.396 -12.984 -6.537 1.00 88.38 84 ARG A N 1
ATOM 677 C CA . ARG A 1 84 ? -6.823 -13.135 -6.883 1.00 88.38 84 ARG A CA 1
ATOM 678 C C . ARG A 1 84 ? -7.330 -11.972 -7.733 1.00 88.38 84 ARG A C 1
ATOM 680 O O . ARG A 1 84 ? -8.006 -12.200 -8.732 1.00 88.38 84 ARG A O 1
ATOM 687 N N . ILE A 1 85 ? -6.949 -10.741 -7.379 1.00 85.19 85 ILE A N 1
ATOM 688 C CA . ILE A 1 85 ? -7.356 -9.539 -8.114 1.00 85.19 85 ILE A CA 1
ATOM 689 C C . ILE A 1 85 ? -6.879 -9.586 -9.567 1.00 85.19 85 ILE A C 1
ATOM 691 O O . ILE A 1 85 ? -7.663 -9.375 -10.490 1.00 85.19 85 ILE A O 1
ATOM 695 N N . VAL A 1 86 ? -5.601 -9.900 -9.780 1.00 82.88 86 VAL A N 1
ATOM 696 C CA . VAL A 1 86 ? -5.008 -9.931 -11.124 1.00 82.88 86 VAL A CA 1
ATOM 697 C C . VAL A 1 86 ? -5.593 -11.049 -11.993 1.00 82.88 86 VAL A C 1
ATOM 699 O O . VAL A 1 86 ? -5.724 -10.860 -13.201 1.00 82.88 86 VAL A O 1
ATOM 702 N N . ASN A 1 87 ? -5.985 -12.180 -11.401 1.00 87.62 87 ASN A N 1
ATOM 703 C CA . ASN A 1 87 ? -6.577 -13.301 -12.140 1.00 87.62 87 ASN A CA 1
ATOM 704 C C . ASN A 1 87 ? -8.083 -13.165 -12.394 1.00 87.62 87 ASN A C 1
ATOM 706 O O . ASN A 1 87 ? -8.658 -14.014 -13.068 1.00 87.62 87 ASN A O 1
ATOM 710 N N . GLY A 1 88 ? -8.727 -12.109 -11.892 1.00 86.50 88 GLY A N 1
ATOM 711 C CA . GLY A 1 88 ? -10.172 -11.921 -12.034 1.00 86.50 88 GLY A CA 1
ATOM 712 C C . GLY A 1 88 ? -11.017 -12.695 -11.016 1.00 86.50 88 GLY A C 1
ATOM 713 O O . GLY A 1 88 ? -12.236 -12.568 -11.036 1.00 86.50 88 GLY A O 1
ATOM 714 N N . ASP A 1 89 ? -10.394 -13.395 -10.065 1.00 92.12 89 ASP A N 1
ATOM 715 C CA . ASP A 1 89 ? -11.053 -14.112 -8.960 1.00 92.12 89 ASP A CA 1
ATOM 716 C C . ASP A 1 89 ? -11.326 -13.182 -7.759 1.00 92.12 89 ASP A C 1
ATOM 718 O O . ASP A 1 89 ? -11.173 -13.553 -6.592 1.00 92.12 89 ASP A O 1
ATOM 722 N N . THR A 1 90 ? -11.662 -11.921 -8.038 1.00 91.56 90 THR A N 1
ATOM 723 C CA . THR A 1 90 ? -11.803 -10.875 -7.015 1.00 91.56 90 THR A CA 1
ATOM 724 C C . THR A 1 90 ? -13.107 -11.032 -6.243 1.00 91.56 90 THR A C 1
ATOM 726 O O . THR A 1 90 ? -14.176 -11.138 -6.843 1.00 91.56 90 THR A O 1
ATOM 729 N N . THR A 1 91 ? -13.048 -10.963 -4.912 1.00 91.31 91 THR A N 1
ATOM 730 C CA . THR A 1 91 ? -14.251 -10.891 -4.066 1.00 91.31 91 THR A CA 1
ATOM 731 C C . THR A 1 91 ? -14.649 -9.441 -3.768 1.00 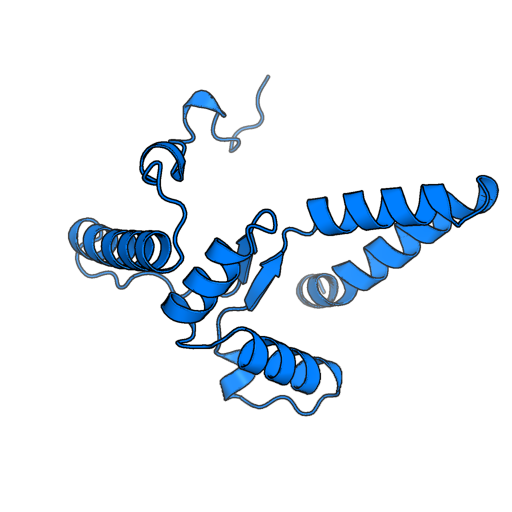91.31 91 THR A C 1
ATOM 733 O O . THR A 1 91 ? -13.829 -8.525 -3.835 1.00 91.31 91 THR A O 1
ATOM 736 N N . ASN A 1 92 ? -15.906 -9.209 -3.373 1.00 90.62 92 ASN A N 1
ATOM 737 C CA . ASN A 1 92 ? -16.337 -7.879 -2.923 1.00 90.62 92 ASN A CA 1
ATOM 738 C C . ASN A 1 92 ? -15.536 -7.394 -1.706 1.00 90.62 92 ASN A C 1
ATOM 740 O O . ASN A 1 92 ? -15.269 -6.201 -1.596 1.00 90.62 92 ASN A O 1
ATOM 744 N N . GLU A 1 93 ? -15.128 -8.304 -0.818 1.00 90.00 93 GLU A N 1
ATOM 745 C CA . GLU A 1 93 ? -14.295 -7.993 0.347 1.00 90.00 93 GLU A CA 1
ATOM 746 C C . GLU A 1 93 ? -12.910 -7.488 -0.073 1.00 90.00 93 GLU A C 1
ATOM 748 O O . GLU A 1 93 ? -12.441 -6.480 0.457 1.00 90.00 93 GLU A O 1
ATOM 753 N N . ASP A 1 94 ? -12.298 -8.110 -1.088 1.00 86.62 94 ASP A N 1
ATOM 754 C CA . ASP A 1 94 ? -10.985 -7.708 -1.607 1.00 86.62 94 ASP A CA 1
ATOM 755 C C . ASP A 1 94 ? -10.972 -6.244 -2.087 1.00 86.62 94 ASP A C 1
ATOM 757 O O . ASP A 1 94 ? -9.963 -5.551 -1.920 1.00 86.62 94 ASP A O 1
ATOM 761 N N . LEU A 1 95 ? -12.098 -5.770 -2.640 1.00 86.25 95 LEU A N 1
ATOM 762 C CA . LEU A 1 95 ? -12.298 -4.400 -3.134 1.00 86.25 95 LEU A CA 1
ATOM 763 C C . LEU A 1 95 ? -12.574 -3.379 -2.024 1.00 86.25 95 LEU A C 1
ATOM 765 O O . LEU A 1 95 ? -12.423 -2.178 -2.246 1.00 86.25 95 LEU A O 1
ATOM 769 N N . GLN A 1 96 ? -12.986 -3.833 -0.838 1.00 89.62 96 GLN A N 1
ATOM 770 C CA . GLN A 1 96 ? -13.194 -2.951 0.310 1.00 89.62 96 GLN A CA 1
ATOM 771 C C . GLN A 1 96 ? -11.902 -2.690 1.087 1.00 89.62 96 GLN A C 1
ATOM 773 O O . GLN A 1 96 ? -11.878 -1.776 1.908 1.00 89.62 96 GLN A O 1
ATOM 778 N N . LEU A 1 97 ? -10.846 -3.477 0.891 1.00 90.12 97 LEU A N 1
ATOM 779 C CA . LEU A 1 97 ? -9.592 -3.323 1.628 1.00 90.12 97 LEU A CA 1
ATOM 780 C C . LEU A 1 97 ? -8.720 -2.200 1.053 1.00 90.12 97 LEU A C 1
ATOM 782 O O . LEU A 1 97 ? -8.668 -1.981 -0.157 1.00 90.12 97 LEU A O 1
ATOM 786 N N . THR A 1 98 ? -7.984 -1.510 1.926 1.00 88.75 98 THR A N 1
ATOM 787 C CA . THR A 1 98 ? -7.017 -0.489 1.516 1.00 88.75 98 THR A CA 1
ATOM 788 C C . THR A 1 98 ? -5.897 -1.139 0.708 1.00 88.75 98 THR A C 1
ATOM 790 O O . THR A 1 98 ? -5.366 -2.196 1.066 1.00 88.75 98 THR A O 1
ATOM 793 N N . ASN A 1 99 ? -5.521 -0.512 -0.402 1.00 85.31 99 ASN A N 1
ATOM 794 C CA . ASN A 1 99 ? -4.445 -0.998 -1.245 1.00 85.31 99 ASN A CA 1
ATOM 795 C C . ASN A 1 99 ? -3.115 -0.357 -0.837 1.00 85.31 99 ASN A C 1
ATOM 797 O O . ASN A 1 99 ? -2.948 0.857 -0.949 1.00 85.31 99 ASN A O 1
ATOM 801 N N . ILE A 1 100 ? -2.180 -1.157 -0.332 1.00 86.06 100 ILE A N 1
ATOM 802 C CA . ILE A 1 100 ? -0.929 -0.656 0.242 1.00 86.06 100 ILE A CA 1
ATOM 803 C C . ILE A 1 100 ? 0.205 -0.998 -0.709 1.00 86.06 100 ILE A C 1
ATOM 805 O O . ILE A 1 100 ? 0.582 -2.157 -0.856 1.00 86.06 100 ILE A O 1
ATOM 809 N N . HIS A 1 101 ? 0.735 0.026 -1.368 1.00 78.06 101 HIS A N 1
ATOM 810 C CA . HIS A 1 101 ? 1.712 -0.118 -2.436 1.00 78.06 101 HIS A CA 1
ATOM 811 C C . HIS A 1 101 ? 3.061 0.465 -2.061 1.00 78.06 101 HIS A C 1
ATOM 813 O O . HIS A 1 101 ? 3.177 1.505 -1.411 1.00 78.06 101 HIS A O 1
ATOM 819 N N . ALA A 1 102 ? 4.102 -0.169 -2.587 1.00 70.44 102 ALA A N 1
ATOM 820 C CA . ALA A 1 102 ? 5.367 0.508 -2.785 1.00 70.44 102 ALA A CA 1
ATOM 821 C C . ALA A 1 102 ? 5.174 1.672 -3.772 1.00 70.44 102 ALA A C 1
ATOM 823 O O . ALA A 1 102 ? 4.577 1.505 -4.834 1.00 70.44 102 ALA A O 1
ATOM 824 N N . CYS A 1 103 ? 5.707 2.840 -3.435 1.00 67.62 103 CYS A N 1
ATOM 825 C CA . CYS A 1 103 ? 5.670 4.044 -4.239 1.00 67.62 103 CYS A CA 1
ATOM 826 C C . CYS A 1 103 ? 6.210 3.738 -5.640 1.00 67.62 103 CYS A C 1
ATOM 828 O O . CYS A 1 103 ? 7.309 3.191 -5.802 1.00 67.62 103 CYS A O 1
ATOM 830 N N . MET A 1 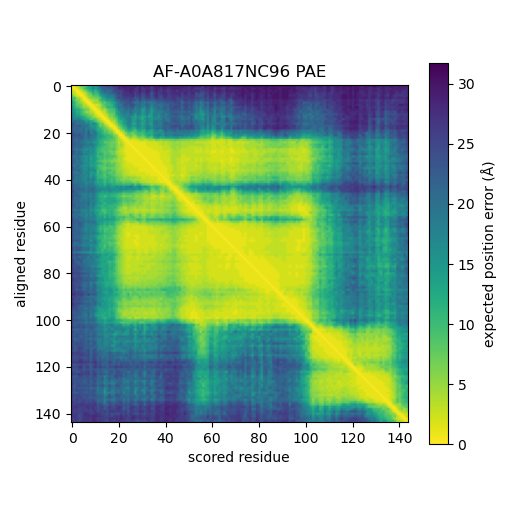104 ? 5.411 4.094 -6.647 1.00 63.50 104 MET A N 1
ATOM 831 C CA . MET A 1 104 ? 5.691 3.828 -8.056 1.00 63.50 104 MET A CA 1
ATOM 832 C C . MET A 1 104 ? 7.010 4.4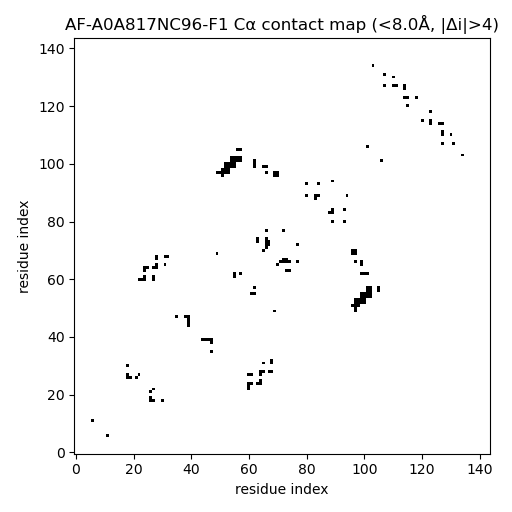37 -8.520 1.00 63.50 104 MET A C 1
ATOM 834 O O . MET A 1 104 ? 7.663 3.859 -9.381 1.00 63.50 104 MET A O 1
ATOM 838 N N . GLU A 1 105 ? 7.440 5.552 -7.932 1.00 64.25 105 GLU A N 1
ATOM 839 C CA . GLU A 1 105 ? 8.719 6.174 -8.263 1.00 64.25 105 GLU A CA 1
ATOM 840 C C . GLU A 1 105 ? 9.896 5.232 -7.984 1.00 64.25 105 GLU A C 1
ATOM 842 O O . GLU A 1 105 ? 10.724 5.005 -8.861 1.00 64.25 105 GLU A O 1
ATOM 847 N N . HIS A 1 106 ? 9.923 4.571 -6.825 1.00 64.88 106 HIS A N 1
ATOM 848 C CA . HIS A 1 106 ? 10.963 3.590 -6.510 1.00 64.88 106 HIS A CA 1
ATOM 849 C C . HIS A 1 106 ? 10.881 2.349 -7.407 1.00 64.88 106 HIS A C 1
ATOM 851 O O . HIS A 1 106 ? 11.907 1.800 -7.808 1.00 64.88 106 HIS A O 1
ATOM 857 N N . VAL A 1 107 ? 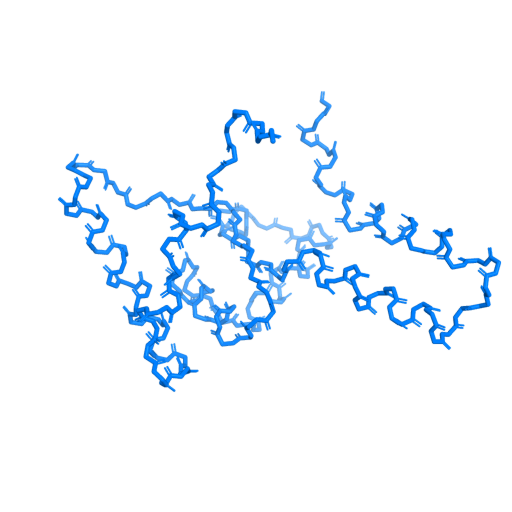9.666 1.922 -7.772 1.00 65.12 107 VAL A N 1
ATOM 858 C CA . VAL A 1 107 ? 9.466 0.834 -8.743 1.00 65.12 107 VAL A CA 1
ATOM 859 C C . VAL A 1 107 ? 10.038 1.219 -10.108 1.00 65.12 107 VAL A C 1
ATOM 861 O O . VAL A 1 107 ? 10.746 0.416 -10.714 1.00 65.12 107 VAL A O 1
ATOM 864 N N . LEU A 1 108 ? 9.796 2.445 -10.574 1.00 67.12 108 LEU A N 1
ATOM 865 C CA 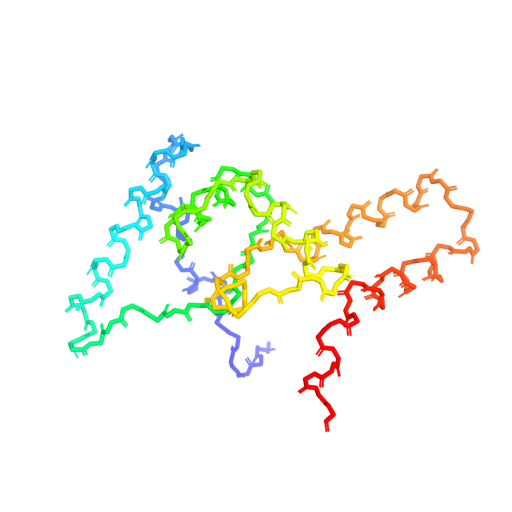. LEU A 1 108 ? 10.328 2.968 -11.832 1.00 67.12 108 LEU A CA 1
ATOM 866 C C . LEU A 1 108 ? 11.846 3.161 -11.775 1.00 67.12 108 LEU A C 1
ATOM 868 O O . LEU A 1 108 ? 12.529 2.822 -12.739 1.00 67.12 108 LEU A O 1
ATOM 872 N N . ILE A 1 109 ? 12.393 3.632 -10.652 1.00 70.56 109 ILE A N 1
ATOM 873 C CA . ILE A 1 109 ? 13.839 3.768 -10.437 1.00 70.56 109 ILE A CA 1
ATOM 874 C C . ILE A 1 109 ? 14.523 2.399 -10.515 1.00 70.56 109 ILE A C 1
ATOM 876 O O . ILE A 1 109 ? 15.508 2.248 -11.239 1.00 70.56 109 ILE A O 1
ATOM 880 N N . ASP A 1 110 ? 14.000 1.381 -9.836 1.00 72.81 110 ASP A N 1
ATOM 881 C CA . ASP A 1 110 ? 14.612 0.048 -9.842 1.00 72.81 110 ASP A CA 1
ATOM 882 C C . ASP A 1 110 ? 14.402 -0.695 -11.158 1.00 72.81 110 ASP A C 1
ATOM 884 O O . ASP A 1 110 ? 15.305 -1.386 -11.642 1.00 72.81 110 ASP A O 1
ATOM 888 N N . THR A 1 111 ? 13.253 -0.480 -11.794 1.00 72.31 111 THR A N 1
ATOM 889 C CA . THR A 1 111 ? 13.001 -0.917 -13.167 1.00 72.31 111 THR A CA 1
ATOM 890 C C . THR A 1 111 ? 14.033 -0.298 -14.105 1.00 72.31 111 THR A C 1
ATOM 892 O O . THR A 1 111 ? 14.700 -1.012 -14.850 1.00 72.31 111 THR A O 1
ATOM 895 N N . ARG A 1 112 ? 14.252 1.019 -14.020 1.00 77.69 112 ARG A N 1
ATOM 896 C CA . ARG A 1 112 ? 15.247 1.741 -14.819 1.00 77.69 112 ARG A CA 1
ATOM 897 C C . ARG A 1 112 ? 16.663 1.237 -14.554 1.00 77.69 112 ARG A C 1
ATOM 899 O O . ARG A 1 112 ? 17.416 1.041 -15.504 1.00 77.69 112 ARG A O 1
ATOM 906 N N . ARG A 1 113 ? 17.032 0.974 -13.295 1.00 82.56 113 ARG A N 1
ATOM 907 C CA . ARG A 1 113 ? 18.329 0.370 -12.929 1.00 82.56 113 ARG A CA 1
ATOM 908 C C . ARG A 1 113 ? 18.507 -1.011 -13.559 1.00 82.56 113 ARG A C 1
ATOM 910 O O . ARG A 1 113 ? 19.558 -1.289 -14.130 1.00 82.56 113 ARG A O 1
ATOM 917 N N . THR A 1 114 ? 17.473 -1.844 -13.512 1.00 81.81 114 THR A N 1
ATOM 918 C CA . THR A 1 114 ? 17.475 -3.193 -14.097 1.00 81.81 114 THR A CA 1
ATOM 919 C C . THR A 1 114 ? 17.569 -3.142 -15.622 1.00 81.81 114 THR A C 1
ATOM 921 O O . THR A 1 114 ? 18.431 -3.791 -16.210 1.00 81.81 114 THR A O 1
ATOM 924 N N . ILE A 1 115 ? 16.766 -2.302 -16.274 1.00 83.31 115 ILE A N 1
ATOM 925 C CA . ILE A 1 115 ? 16.810 -2.079 -17.727 1.00 83.31 115 ILE A CA 1
ATOM 926 C C . ILE A 1 115 ? 18.188 -1.579 -18.151 1.00 83.31 115 ILE A C 1
ATOM 928 O O . ILE A 1 115 ? 18.768 -2.096 -19.099 1.00 83.31 115 ILE A O 1
ATOM 932 N N . ASN A 1 116 ? 18.763 -0.624 -17.420 1.00 80.38 116 ASN A N 1
ATOM 933 C CA . ASN A 1 116 ? 20.104 -0.123 -17.708 1.00 80.38 116 ASN A CA 1
ATOM 934 C C . ASN A 1 116 ? 21.186 -1.209 -17.606 1.00 80.38 116 ASN A C 1
ATOM 936 O O . ASN A 1 116 ? 22.218 -1.085 -18.266 1.00 80.38 116 ASN A O 1
ATOM 940 N N . LYS A 1 117 ? 20.959 -2.252 -16.799 1.00 84.62 117 LYS A N 1
ATOM 941 C CA . LYS A 1 117 ? 21.883 -3.375 -16.621 1.00 84.62 117 LYS A CA 1
ATOM 942 C C . LYS A 1 117 ? 21.751 -4.440 -17.714 1.00 84.62 117 LYS A C 1
ATOM 944 O O . LYS A 1 117 ? 22.764 -5.006 -18.107 1.00 84.62 117 LYS A O 1
ATOM 949 N N . PHE A 1 118 ? 20.537 -4.710 -18.196 1.00 83.94 118 PHE A N 1
ATOM 950 C CA . PHE A 1 118 ? 20.261 -5.875 -19.050 1.00 83.94 118 PHE A CA 1
ATOM 951 C C . PHE A 1 118 ? 19.785 -5.548 -20.472 1.00 83.94 118 PHE A C 1
ATOM 953 O O . PHE A 1 118 ? 19.817 -6.422 -21.332 1.00 83.94 118 PHE A O 1
ATOM 960 N N . ILE A 1 119 ? 19.365 -4.310 -20.747 1.00 82.50 119 ILE A N 1
ATOM 961 C CA . ILE A 1 119 ? 18.842 -3.890 -22.053 1.00 82.50 119 ILE A CA 1
ATOM 962 C C . ILE A 1 119 ? 19.867 -3.005 -22.774 1.00 82.50 119 ILE A C 1
ATOM 964 O O . ILE A 1 119 ? 20.450 -2.071 -22.203 1.00 82.50 119 ILE A O 1
ATOM 968 N N . ILE A 1 120 ? 20.073 -3.286 -24.063 1.00 82.56 120 ILE A N 1
ATOM 969 C CA . ILE A 1 120 ? 20.917 -2.475 -24.949 1.00 82.56 120 ILE A CA 1
ATOM 970 C C . ILE A 1 120 ? 20.341 -1.065 -25.115 1.00 82.56 120 ILE A C 1
ATOM 972 O O . ILE A 1 120 ? 19.127 -0.865 -25.116 1.00 82.56 120 ILE A O 1
ATOM 976 N N . LYS A 1 121 ? 21.234 -0.073 -25.206 1.00 82.81 121 LYS A N 1
ATOM 977 C CA . LYS A 1 121 ? 20.927 1.359 -25.040 1.00 82.81 121 LYS A CA 1
ATOM 978 C C . LYS A 1 121 ? 19.749 1.842 -25.895 1.00 82.81 121 LYS A C 1
ATOM 980 O O . LYS A 1 121 ? 18.920 2.595 -25.396 1.00 82.81 121 LYS A O 1
ATOM 985 N N . GLU A 1 122 ? 19.666 1.364 -27.131 1.00 85.12 122 GLU A N 1
ATOM 986 C CA . GLU A 1 122 ? 18.654 1.731 -28.131 1.00 85.12 122 GLU A CA 1
ATOM 987 C C . GLU A 1 122 ? 17.219 1.364 -27.719 1.00 85.12 122 GLU A C 1
ATOM 989 O O . GLU A 1 122 ? 16.281 2.051 -28.109 1.00 85.12 122 GLU A O 1
ATOM 994 N N . TYR A 1 123 ? 17.036 0.343 -26.873 1.00 80.62 123 TYR A N 1
ATOM 995 C CA . TYR A 1 123 ? 15.710 -0.128 -26.450 1.00 80.62 123 TYR A CA 1
ATOM 996 C C . TYR A 1 123 ? 15.319 0.296 -25.029 1.00 80.62 123 TYR A C 1
ATOM 998 O O . TYR A 1 123 ? 14.230 -0.039 -24.564 1.00 80.62 123 TYR A O 1
ATOM 1006 N N . ARG A 1 124 ? 16.178 1.030 -24.309 1.00 82.88 124 ARG A N 1
ATOM 1007 C CA . ARG A 1 124 ? 15.949 1.352 -22.889 1.00 82.88 124 ARG A CA 1
ATOM 1008 C C . ARG A 1 124 ? 14.746 2.256 -22.669 1.00 82.88 124 ARG A C 1
ATOM 1010 O O . ARG A 1 124 ? 13.924 1.956 -21.811 1.00 82.88 124 ARG A O 1
ATOM 1017 N N . GLU A 1 125 ? 14.636 3.327 -23.448 1.00 75.69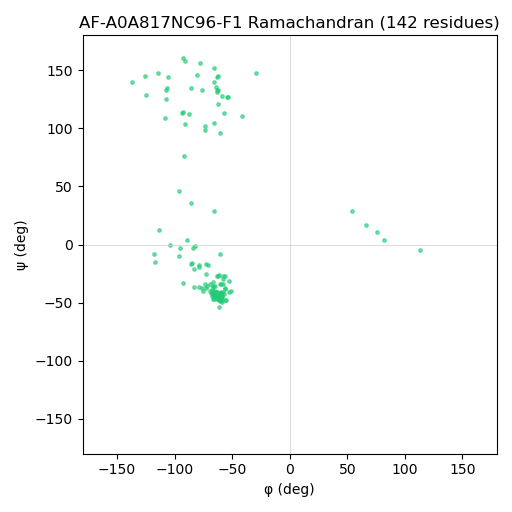 125 GLU A N 1
ATOM 1018 C CA . GLU A 1 125 ? 13.526 4.283 -23.336 1.00 75.69 125 GLU A CA 1
ATOM 1019 C C . GLU A 1 125 ? 12.187 3.611 -23.661 1.00 75.69 125 GLU A C 1
ATOM 1021 O O . GLU A 1 125 ? 11.220 3.757 -22.917 1.00 75.69 125 GLU A O 1
ATOM 1026 N N . LEU A 1 126 ? 12.154 2.770 -24.702 1.00 78.25 126 LEU A N 1
ATOM 1027 C CA . LEU A 1 126 ? 10.965 1.996 -25.059 1.00 78.25 126 LEU A CA 1
ATOM 1028 C C . LEU A 1 126 ? 10.580 0.987 -23.963 1.00 78.25 126 LEU A C 1
ATOM 1030 O O . LEU A 1 126 ? 9.399 0.838 -23.651 1.00 78.25 126 LEU A O 1
ATOM 1034 N N . ALA A 1 127 ? 11.559 0.314 -23.350 1.00 74.44 127 ALA A N 1
ATOM 1035 C CA . ALA A 1 127 ? 11.323 -0.627 -22.257 1.00 74.44 127 ALA A CA 1
ATOM 1036 C C . ALA A 1 127 ? 10.800 0.073 -20.989 1.00 74.44 127 ALA A C 1
ATOM 1038 O O . ALA A 1 127 ? 9.848 -0.408 -20.372 1.00 74.44 127 ALA A O 1
ATOM 1039 N N . ILE A 1 128 ? 11.376 1.226 -20.623 1.00 74.50 128 ILE A N 1
ATOM 1040 C CA . ILE A 1 128 ? 10.918 2.037 -19.483 1.00 74.50 128 ILE A CA 1
ATOM 1041 C C . ILE A 1 128 ? 9.490 2.521 -19.732 1.00 74.50 128 ILE A C 1
ATOM 1043 O O . ILE A 1 128 ? 8.639 2.366 -18.860 1.00 74.50 128 ILE A O 1
ATOM 1047 N N . TRP A 1 129 ? 9.212 3.052 -20.924 1.00 73.38 129 TRP A N 1
ATOM 1048 C CA . TRP A 1 129 ? 7.884 3.534 -21.296 1.00 73.38 129 TRP A CA 1
ATOM 1049 C C . TRP A 1 129 ? 6.835 2.415 -21.277 1.00 73.38 129 TRP A C 1
ATOM 1051 O O . TRP A 1 129 ? 5.761 2.583 -20.704 1.00 73.38 129 TRP A O 1
ATOM 1061 N N . SER A 1 130 ? 7.171 1.238 -21.809 1.00 72.94 130 SER A N 1
ATOM 1062 C CA . SER A 1 130 ? 6.276 0.073 -21.806 1.00 72.94 130 SER A CA 1
ATOM 1063 C C . SER A 1 130 ? 5.951 -0.398 -20.386 1.00 72.94 130 SER A C 1
ATOM 1065 O O . SER A 1 130 ? 4.799 -0.697 -20.079 1.00 72.94 130 SER A O 1
ATOM 1067 N N . ILE A 1 131 ? 6.939 -0.421 -19.487 1.00 72.44 131 ILE A N 1
ATOM 1068 C CA . ILE A 1 131 ? 6.711 -0.808 -18.089 1.00 72.44 131 ILE A CA 1
ATOM 1069 C C . ILE A 1 131 ? 5.951 0.281 -17.330 1.00 72.44 131 ILE A C 1
ATOM 1071 O O . ILE A 1 131 ? 5.051 -0.040 -16.558 1.00 72.44 131 ILE A O 1
ATOM 1075 N N . ALA A 1 132 ? 6.226 1.560 -17.592 1.00 66.44 132 ALA A N 1
ATOM 1076 C CA . ALA A 1 132 ? 5.446 2.657 -17.032 1.00 66.44 132 ALA A CA 1
ATOM 1077 C C . ALA A 1 132 ? 3.968 2.563 -17.442 1.00 66.44 132 ALA A C 1
ATOM 1079 O O . ALA A 1 132 ? 3.097 2.738 -16.591 1.00 66.44 132 ALA A O 1
ATOM 1080 N N . LEU A 1 133 ? 3.670 2.220 -18.699 1.00 67.00 133 LEU A N 1
ATOM 1081 C CA . LEU A 1 133 ? 2.301 1.972 -19.155 1.00 67.00 133 LEU A CA 1
ATOM 1082 C C . LEU A 1 133 ? 1.656 0.766 -18.468 1.00 67.00 133 LEU A C 1
ATOM 1084 O O . LEU A 1 133 ? 0.492 0.838 -18.087 1.00 67.00 133 LEU A O 1
ATOM 1088 N N . LEU A 1 134 ? 2.396 -0.330 -18.280 1.00 66.62 134 LEU A N 1
ATOM 1089 C CA . LEU A 1 134 ? 1.887 -1.520 -17.592 1.00 66.62 134 LEU A CA 1
ATOM 1090 C C . LEU A 1 134 ? 1.568 -1.237 -16.119 1.00 66.62 134 LEU A C 1
ATOM 1092 O O . LEU A 1 134 ? 0.509 -1.634 -15.640 1.00 66.62 134 LEU A O 1
ATOM 1096 N N . ILE A 1 135 ? 2.445 -0.507 -15.424 1.00 64.12 135 ILE A N 1
ATOM 1097 C CA . ILE A 1 135 ? 2.254 -0.122 -14.018 1.00 64.12 135 ILE A CA 1
ATOM 1098 C C . ILE A 1 135 ? 1.068 0.850 -13.874 1.00 64.12 135 ILE A C 1
ATOM 1100 O O . ILE A 1 135 ? 0.306 0.744 -12.919 1.00 64.12 135 ILE A O 1
ATOM 1104 N N . ASN A 1 136 ? 0.865 1.756 -14.837 1.00 58.47 136 ASN A N 1
ATOM 1105 C CA . ASN A 1 136 ? -0.236 2.732 -14.836 1.00 58.47 136 ASN A CA 1
ATOM 1106 C C . ASN A 1 136 ? -1.532 2.233 -15.503 1.00 58.47 136 ASN A C 1
ATOM 1108 O O . ASN A 1 136 ? -2.502 2.982 -15.625 1.00 58.47 136 ASN A O 1
ATOM 1112 N N . ARG A 1 137 ? -1.594 0.974 -15.949 1.00 47.44 137 ARG A N 1
ATOM 1113 C CA . ARG A 1 137 ? -2.753 0.464 -16.700 1.00 47.44 137 ARG A CA 1
ATOM 1114 C C . ARG A 1 137 ? -4.056 0.535 -15.896 1.00 47.44 137 ARG A C 1
ATOM 1116 O O . ARG A 1 137 ? -5.112 0.775 -16.474 1.00 47.44 137 ARG A O 1
ATOM 1123 N N . CYS A 1 138 ? -3.985 0.349 -14.578 1.00 43.34 138 CYS A N 1
ATOM 1124 C CA . CYS A 1 138 ? -5.159 0.349 -13.702 1.00 43.34 138 CYS A CA 1
ATOM 1125 C C . CYS A 1 138 ? -5.580 1.751 -13.229 1.00 43.34 138 CYS A C 1
ATOM 1127 O O . CYS A 1 138 ? -6.719 1.912 -12.814 1.00 43.34 138 CYS A O 1
ATOM 1129 N N . THR A 1 139 ? -4.715 2.767 -13.329 1.00 44.25 139 THR A N 1
ATOM 1130 C CA . THR A 1 139 ? -5.069 4.166 -13.025 1.00 44.25 139 THR A CA 1
ATOM 1131 C C . THR A 1 139 ? -5.741 4.870 -14.204 1.00 44.25 139 THR A C 1
ATOM 1133 O O . THR A 1 139 ? -6.461 5.837 -14.004 1.00 44.25 139 THR A O 1
ATOM 1136 N N . TRP A 1 140 ? -5.565 4.381 -15.437 1.00 32.97 140 TRP A N 1
ATOM 1137 C CA . TRP A 1 140 ? -6.131 5.005 -16.644 1.00 32.97 140 TRP A CA 1
ATOM 1138 C C . TRP A 1 140 ? -7.618 4.714 -16.892 1.00 32.97 140 TRP A C 1
ATOM 1140 O O . TRP A 1 140 ? -8.253 5.435 -17.660 1.00 32.97 140 TRP A O 1
ATOM 1150 N N . ILE A 1 141 ? -8.186 3.680 -16.266 1.00 38.34 141 ILE A N 1
ATOM 1151 C CA . ILE A 1 141 ? -9.618 3.355 -16.404 1.00 38.34 141 ILE A CA 1
ATOM 1152 C C . ILE A 1 141 ? -10.487 4.376 -15.652 1.00 38.34 141 ILE A C 1
ATOM 1154 O O . ILE A 1 141 ? -11.615 4.619 -16.059 1.00 38.34 141 ILE A O 1
ATOM 1158 N N . GLU A 1 142 ? -9.951 5.035 -14.621 1.00 38.06 142 GLU A N 1
ATOM 1159 C CA . GLU A 1 142 ? -10.670 6.044 -13.827 1.00 38.06 142 GLU A CA 1
ATOM 1160 C C . GLU A 1 142 ? -10.687 7.452 -14.468 1.00 38.06 142 GLU A C 1
ATOM 1162 O O . GLU A 1 142 ? -11.294 8.365 -13.914 1.00 38.06 142 GLU A O 1
ATOM 1167 N N . PHE A 1 143 ? -10.050 7.639 -15.634 1.00 34.62 143 PHE A N 1
ATOM 1168 C CA . PHE A 1 143 ? -9.996 8.918 -16.371 1.00 34.62 143 PHE A CA 1
ATOM 1169 C C . PHE A 1 143 ? -10.737 8.898 -17.724 1.00 34.62 143 PHE A C 1
ATOM 1171 O O . PHE A 1 143 ? -10.567 9.816 -18.531 1.00 34.62 143 PHE A O 1
ATOM 1178 N N . LYS A 1 144 ? -11.547 7.868 -17.988 1.00 33.12 144 LYS A N 1
ATOM 1179 C CA . LYS A 1 144 ? -12.505 7.824 -19.104 1.00 33.12 144 LYS A CA 1
ATOM 1180 C C . LYS A 1 144 ? -13.928 7.843 -18.573 1.00 33.12 144 LYS A C 1
ATOM 1182 O O . LYS A 1 144 ? -14.763 8.478 -19.250 1.00 33.12 144 LYS A O 1
#

Foldseek 3Di:
DDDPPDDPPVNPPPVCVVQPPDLALVSLLVSVVVVQVVCPVVVPPDHDDQAQEAEDQPPVSNLQSCCCNQPVDGPVRLVVLVVCVVVVVHDPSSNSGRHYDYHVVVVLVVQLVVCVVPPDPVCSVVSSVVVVCVVCVVVVVVVD

Mean predicted aligned error: 13.23 Å

Secondary structure (DSSP, 8-state):
-PPTT---GGGS--GGGGS-S---HHHHHHHHHHHHHHHHHHSTT-PPP--SEEEESS-HHHHHHHHHHHH---HHHHHHHHHHHHHT---HHHHHS-EEEE-HHHHHHHHHHHHHHHS-GGGHHHHHHHHHHHHTTTTSGGG-

Radius of gyration: 18.52 Å; Cα contacts (8 Å, |Δi|>4): 102; chains: 1; bounding box: 39×45×47 Å

Nearest PDB structures (foldseek):
  1u0w-assembly1_B  TM=3.501E-01  e=3.980E+00  Medicago sativa
  3a5r-assembly1_B  TM=3.512E-01  e=7.204E+00  Rheum palmatum

Solvent-accessible surface area (backbone atoms only — not comparable to full-atom values): 8716 Å² total; per-residue (Å²): 140,80,64,94,88,65,80,51,77,89,70,52,75,59,66,64,80,75,50,59,99,60,85,46,51,66,51,52,35,51,50,54,52,50,51,46,51,54,48,36,69,74,38,79,93,42,76,68,78,84,56,67,65,46,76,36,92,63,50,62,52,54,55,45,22,50,33,37,74,71,58,72,35,52,67,68,57,50,51,52,51,51,50,29,50,76,72,68,66,58,50,76,67,68,71,71,44,52,44,78,38,63,32,62,64,60,55,51,51,53,49,46,53,49,37,68,73,75,42,61,79,91,52,34,66,60,51,50,50,53,49,52,49,62,74,43,53,78,65,56,68,82,76,113

Sequence (144 aa):
MTLPGVVSEDELIPISSMISSSHSLIDIIHWLELFKHYYSQVSVGKEFPKSKVILSDRAQIFLCAALKVWNNEKMHEFMNRSYRIVNGDTTNEDLQLTNIHACMEHVLIDTRRTINKFIIKEYRELAIWSIALLINRCTWIEFK